Protein 5UVR (pdb70)

Nearest PDB structures (foldseek):
  5uvr-assembly1_A  TM=1.010E+00  e=2.619E-15  Pseudomonas aeruginosa
  2rjz-assembly1_A  TM=8.634E-01  e=1.622E-11  Pseudomonas aeruginosa PAO1
  2rjz-assembly1_B  TM=8.715E-01  e=4.636E-11  Pseudomonas aeruginosa PAO1
  3jc8-assembly1_Oa  TM=8.455E-01  e=1.186E-04  Myxococcus xanthus DK 1622
  3fzb-assembly2_G  TM=3.895E-01  e=6.221E-01  Lambdavirus lambda

InterPro domains:
  IPR007445 Type IV pilus inner membrane component PilO [PF04350] (58-202)
  IPR007445 Type IV pilus inner membrane component PilO [PIRSF016482] (9-203)
  IPR014717 Translation elongation factor EF1B/small ribosomal subunit protein bS6 [G3DSA:3.30.70.60] (103-206)

Organism: Pseudomonas aeruginosa (NCBI:txid287)

Sequence (97 aa):
VPGLLEDITRTGLGSGLEFEEIKLLPEVAQQFYIELPIQISVVGGYHDLATFVSGVSSLPRIVTLHDFEIKPVAPGSTSKLRMSILATYRYNDKGLK

B-factor: mean 38.93, std 15.29, range [20.72, 102.4]

GO terms:
  GO:0004576 oligosaccharyl transferase activity (F, IDA)

Structure (mmCIF, N/CA/C/O backbone):
data_5UVR
#
_entry.id   5UVR
#
_cell.length_a   40.810
_cell.length_b   40.810
_cell.length_c   250.470
_cell.angle_alpha   90.00
_cell.angle_beta   90.00
_cell.angle_gamma   120.00
#
_symmetry.space_group_name_H-M   'P 61 2 2'
#
loop_
_entity.id
_entity.type
_entity.pdbx_description
1 polymer 'PilO protein'
2 water water
#
loop_
_atom_site.group_PDB
_atom_site.id
_atom_site.type_symbol
_atom_site.label_atom_id
_atom_site.label_alt_id
_atom_site.label_comp_id
_atom_site.label_asym_id
_atom_site.label_entity_id
_atom_site.label_seq_id
_atom_site.pdbx_PDB_ins_code
_atom_site.Cartn_x
_atom_site.Cartn_y
_atom_site.Cartn_z
_atom_site.occupancy
_atom_site.B_iso_or_equiv
_atom_site.auth_seq_id
_atom_site.auth_comp_id
_atom_site.auth_asym_id
_atom_site.auth_atom_id
_atom_site.pdbx_PDB_model_num
ATOM 1 N N . VAL A 1 1 ? -30.986 -6.964 -4.899 1.00 56.44 109 VAL A N 1
ATOM 2 C CA . VAL A 1 1 ? -30.567 -5.886 -5.789 1.00 57.67 109 VAL A CA 1
ATOM 3 C C . VAL A 1 1 ? -29.869 -6.444 -7.029 1.00 57.92 109 VAL A C 1
ATOM 4 O O . VAL A 1 1 ? -28.910 -7.212 -6.911 1.00 52.60 109 VAL A O 1
ATOM 6 N N . PRO A 1 2 ? -30.344 -6.047 -8.211 1.00 61.02 110 PRO A N 1
ATOM 7 C CA . PRO A 1 2 ? -29.736 -6.539 -9.453 1.00 58.73 110 PRO A CA 1
ATOM 8 C C . PRO A 1 2 ? -28.251 -6.212 -9.518 1.00 56.92 110 PRO A C 1
ATOM 9 O O . PRO A 1 2 ? -27.798 -5.175 -9.025 1.00 53.99 110 PRO A O 1
ATOM 13 N N . GLY A 1 3 ? -27.495 -7.120 -10.125 1.00 54.73 111 GLY A N 1
ATOM 14 C CA . GLY A 1 3 ? -26.059 -6.989 -10.185 1.00 50.46 111 GLY A CA 1
ATOM 15 C C . GLY A 1 3 ? -25.616 -5.950 -11.198 1.00 45.88 111 GLY A C 1
ATOM 16 O O . GLY A 1 3 ? -26.406 -5.336 -11.918 1.00 43.50 111 GLY A O 1
ATOM 17 N N . LEU A 1 4 ? -24.299 -5.756 -11.239 1.00 41.67 112 LEU A N 1
ATOM 18 C CA . LEU A 1 4 ? -23.715 -4.789 -12.161 1.00 37.57 112 LEU A CA 1
ATOM 19 C C . LEU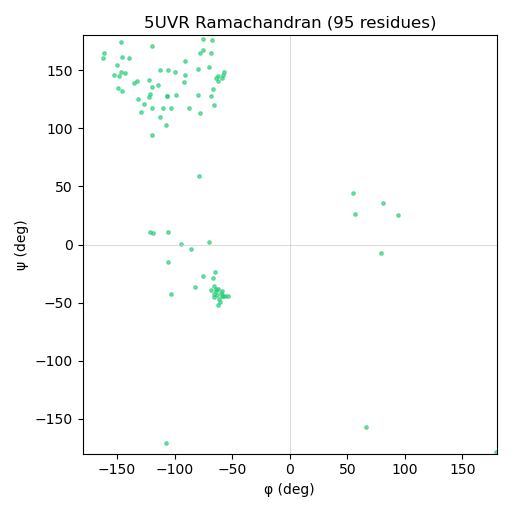 A 1 4 ? -23.986 -5.179 -13.611 1.00 43.70 112 LEU A C 1
ATOM 20 O O . LEU A 1 4 ? -24.239 -4.311 -14.453 1.00 43.42 112 LEU A O 1
ATOM 25 N N . LEU A 1 5 ? -23.942 -6.479 -13.917 1.00 43.77 113 LEU A N 1
ATOM 26 C CA . LEU A 1 5 ? -24.248 -6.935 -15.275 1.00 48.82 113 LEU A CA 1
ATOM 27 C C . LEU A 1 5 ? -25.634 -6.463 -15.710 1.00 51.39 113 LEU A C 1
ATOM 28 O O . LEU A 1 5 ? -25.809 -5.950 -16.819 1.00 54.68 113 LEU A O 1
ATOM 33 N N . GLU A 1 6 ? -26.626 -6.591 -14.826 1.00 53.37 114 GLU A N 1
ATOM 34 C CA . GLU A 1 6 ? -27.986 -6.157 -15.141 1.00 55.15 114 GLU A CA 1
ATOM 35 C C . GLU A 1 6 ? -28.083 -4.643 -15.251 1.00 57.47 114 GLU A C 1
ATOM 36 O O . GLU A 1 6 ? -28.824 -4.130 -16.094 1.00 61.07 114 GLU A O 1
ATOM 42 N N . ASP A 1 7 ? -27.381 -3.908 -14.383 1.00 54.78 115 ASP A N 1
ATOM 43 C CA . ASP A 1 7 ? -27.437 -2.447 -14.444 1.00 56.04 115 ASP A CA 1
ATOM 44 C C . ASP A 1 7 ? -26.999 -1.950 -15.811 1.00 55.01 115 ASP A C 1
ATOM 45 O O . ASP A 1 7 ? -27.634 -1.059 -16.388 1.00 58.51 115 ASP A O 1
ATOM 50 N N . ILE A 1 8 ? -25.913 -2.520 -16.337 1.00 54.64 116 ILE A N 1
ATOM 51 C CA . ILE A 1 8 ? -25.428 -2.169 -17.670 1.00 54.37 116 ILE A CA 1
ATOM 52 C C . ILE A 1 8 ? -26.503 -2.443 -18.719 1.00 63.48 116 ILE A C 1
ATOM 53 O O . ILE A 1 8 ? -26.755 -1.623 -19.612 1.00 61.60 116 ILE A O 1
ATOM 58 N N . THR A 1 9 ? -27.160 -3.602 -18.621 1.00 63.83 117 THR A N 1
ATOM 59 C CA . THR A 1 9 ? -28.103 -3.992 -19.663 1.00 67.70 117 THR A CA 1
ATOM 60 C C . THR A 1 9 ? -29.467 -3.333 -19.475 1.00 71.15 117 THR A C 1
ATOM 61 O O . THR A 1 9 ? -30.120 -2.971 -20.459 1.00 90.35 117 THR A O 1
ATOM 65 N N . ARG A 1 10 ? -29.918 -3.166 -18.229 1.00 65.58 118 ARG A N 1
ATOM 66 C CA . ARG A 1 10 ? -31.208 -2.519 -18.000 1.00 67.48 118 ARG A CA 1
ATOM 67 C C . ARG A 1 10 ? -31.178 -1.059 -18.431 1.00 69.21 118 ARG A C 1
ATOM 68 O O . ARG A 1 10 ? -32.107 -0.582 -19.094 1.00 71.24 118 ARG A O 1
ATOM 76 N N . THR A 1 11 ? -30.122 -0.335 -18.069 1.00 66.07 119 THR A N 1
ATOM 77 C CA . THR A 1 11 ? -30.015 1.084 -18.383 1.00 65.44 119 THR A CA 1
ATOM 78 C C . THR A 1 11 ? -29.435 1.345 -19.768 1.00 65.66 119 THR A C 1
ATOM 79 O O . THR A 1 11 ? -29.355 2.508 -20.180 1.00 62.39 119 THR A O 1
ATOM 83 N N . GLY A 1 12 ? -29.032 0.301 -20.490 1.00 65.04 120 GLY A N 1
ATOM 84 C CA . GLY A 1 12 ? -28.609 0.449 -21.870 1.00 67.57 120 GLY A CA 1
ATOM 85 C C . GLY A 1 12 ? -27.187 0.922 -22.066 1.00 65.29 120 GLY A C 1
ATOM 86 O O . GLY A 1 12 ? -26.916 1.673 -23.010 1.00 68.70 120 GLY A O 1
ATOM 87 N N . LEU A 1 13 ? -26.264 0.497 -21.208 1.00 62.37 121 LEU A N 1
ATOM 88 C CA . LEU A 1 13 ? -24.894 0.984 -21.265 1.00 55.32 121 LEU A CA 1
ATOM 89 C C . LEU A 1 13 ? -24.107 0.268 -22.349 1.00 53.41 121 LEU A C 1
ATOM 90 O O . LEU A 1 13 ? -24.377 -0.887 -22.689 1.00 63.32 121 LEU A O 1
ATOM 95 N N . GLY A 1 14 ? -23.127 0.974 -22.900 1.00 46.84 122 GLY A N 1
ATOM 96 C CA . GLY A 1 14 ? -22.238 0.378 -23.872 1.00 46.33 122 GLY A CA 1
ATOM 97 C C . GLY A 1 14 ? -22.622 0.565 -25.321 1.00 45.94 122 GLY A C 1
ATOM 98 O O . GLY A 1 14 ? -22.216 -0.247 -26.159 1.00 44.80 122 GLY A O 1
ATOM 99 N N . SER A 1 15 ? -23.376 1.615 -25.651 1.00 44.28 123 SER A N 1
ATOM 100 C CA . SER A 1 15 ? -23.761 1.853 -27.037 1.00 46.05 123 SER A CA 1
ATOM 101 C C . SER A 1 15 ? -22.529 2.094 -27.900 1.00 39.36 123 SER A C 1
ATOM 102 O O . SER A 1 15 ? -21.572 2.751 -27.480 1.00 36.90 123 SER A O 1
ATOM 105 N N . GLY A 1 16 ? -22.556 1.548 -29.114 1.00 38.63 124 GLY A N 1
ATOM 106 C CA . GLY A 1 16 ? -21.431 1.617 -30.021 1.00 42.32 124 GLY A CA 1
ATOM 107 C C . GLY A 1 16 ? -20.319 0.634 -29.741 1.00 36.95 124 GLY A C 1
ATOM 108 O O . GLY A 1 16 ? -19.389 0.530 -30.552 1.00 36.77 124 GLY A O 1
ATOM 109 N N . LEU A 1 17 ? -20.386 -0.099 -28.636 1.00 34.32 125 LEU A N 1
ATOM 110 C CA . LEU A 1 17 ? -19.308 -0.979 -28.225 1.00 33.25 125 LEU A CA 1
ATOM 111 C C . LEU A 1 17 ? -19.589 -2.421 -28.607 1.00 38.21 125 LEU A C 1
ATOM 112 O O . LEU A 1 17 ? -20.735 -2.873 -28.617 1.00 42.11 125 LEU A O 1
ATOM 117 N N . GLU A 1 18 ? -18.511 -3.143 -28.891 1.00 37.53 126 GLU A N 1
ATOM 118 C CA . GLU A 1 18 ? -18.547 -4.570 -29.186 1.00 44.22 126 GLU A CA 1
ATOM 119 C C . GLU A 1 18 ? -17.960 -5.291 -27.981 1.00 40.11 126 GLU A C 1
ATOM 120 O O . GLU A 1 18 ? -16.740 -5.310 -27.793 1.00 37.24 126 GLU A O 1
ATOM 126 N N . PHE A 1 19 ? -18.822 -5.881 -27.159 1.00 36.04 127 PHE A N 1
ATOM 127 C CA . PHE A 1 19 ? -18.323 -6.702 -26.065 1.00 34.03 127 PHE A CA 1
ATOM 128 C C . PHE A 1 19 ? -17.633 -7.933 -26.621 1.00 35.24 127 PHE A C 1
ATOM 129 O O . PHE A 1 19 ? -18.124 -8.566 -27.564 1.00 37.57 127 PHE A O 1
ATOM 137 N N . GLU A 1 20 ? -16.456 -8.227 -26.082 1.00 30.13 128 GLU A N 1
ATOM 138 C CA . GLU A 1 20 ? -15.740 -9.448 -26.407 1.00 31.43 128 GLU A CA 1
ATOM 139 C C . GLU A 1 20 ? -15.858 -10.475 -25.298 1.00 30.78 128 GLU A C 1
ATOM 140 O O . GLU A 1 20 ? -16.094 -11.649 -25.573 1.00 29.65 128 GLU A O 1
ATOM 146 N N . GLU A 1 21 ? -15.733 -10.056 -24.039 1.00 29.43 129 GLU A N 1
ATOM 147 C CA . GLU A 1 21 ? -15.784 -11.018 -22.952 1.00 30.35 129 GLU A CA 1
ATOM 148 C C . GLU A 1 21 ? -16.360 -10.366 -21.710 1.00 31.90 129 GLU A C 1
ATOM 149 O O . GLU A 1 21 ? -15.981 -9.246 -21.359 1.00 28.50 129 GLU A O 1
ATOM 155 N N . ILE A 1 22 ? -17.278 -11.069 -21.055 1.00 26.98 130 ILE A N 1
ATOM 156 C CA . ILE A 1 22 ? -17.790 -10.686 -19.747 1.00 27.92 130 ILE A CA 1
ATOM 157 C C . ILE A 1 22 ? -17.612 -11.897 -18.846 1.00 28.99 130 ILE A C 1
ATOM 158 O O . ILE A 1 22 ? -18.141 -12.971 -19.140 1.00 25.20 130 ILE A O 1
ATOM 163 N N . LYS A 1 23 ? -16.860 -11.736 -17.768 1.00 25.52 131 LYS A N 1
ATOM 164 C CA . LYS A 1 23 ? -16.564 -12.856 -16.881 1.00 26.31 131 LYS A CA 1
ATOM 165 C C . LYS A 1 23 ? -16.883 -12.435 -15.461 1.00 29.99 131 LYS A C 1
ATOM 166 O O . LYS A 1 23 ? -16.237 -11.531 -14.922 1.00 28.60 131 LYS A O 1
ATOM 172 N N . LEU A 1 24 ? -17.886 -13.078 -14.864 1.00 27.18 132 LEU A N 1
ATOM 173 C CA . LEU A 1 24 ? -18.254 -12.830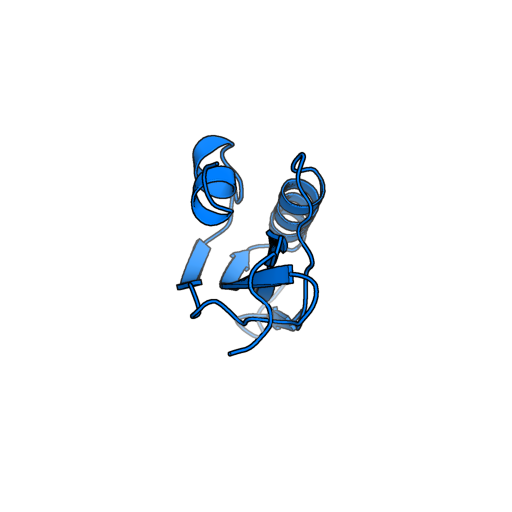 -13.480 1.00 31.93 132 LEU A CA 1
ATOM 174 C C . LEU A 1 24 ? -17.409 -13.745 -12.610 1.00 33.21 132 LEU A C 1
ATOM 175 O O . LEU A 1 24 ? -17.501 -14.972 -12.725 1.00 30.04 132 LEU A O 1
ATOM 180 N N . LEU A 1 25 ? -16.581 -13.151 -11.752 1.00 27.39 133 LEU A N 1
ATOM 181 C CA . LEU A 1 25 ? -15.640 -13.909 -10.952 1.00 27.23 133 LEU A CA 1
ATOM 182 C C . LEU A 1 25 ? -16.266 -14.292 -9.616 1.00 27.54 133 LEU A C 1
ATOM 183 O O . LEU A 1 25 ? -17.268 -13.711 -9.194 1.00 26.27 133 LEU A O 1
ATOM 188 N N . PRO A 1 26 ? -15.747 -15.324 -8.964 1.00 29.20 134 PRO A N 1
ATOM 189 C CA . PRO A 1 26 ? -16.257 -15.681 -7.636 1.00 31.91 134 PRO A CA 1
ATOM 190 C C . PRO A 1 26 ? -16.109 -14.523 -6.659 1.00 29.73 134 PRO A C 1
ATOM 191 O O . PRO A 1 26 ? -15.130 -13.777 -6.702 1.00 29.72 134 PRO A O 1
ATOM 195 N N . GLU A 1 27 ? -17.100 -14.383 -5.782 1.00 31.81 135 GLU A N 1
ATOM 196 C CA . GLU A 1 27 ? -17.033 -13.381 -4.723 1.00 30.25 135 GLU A CA 1
ATOM 197 C C . GLU A 1 27 ? -15.790 -13.592 -3.871 1.00 33.16 135 GLU A C 1
ATOM 198 O O . GLU A 1 27 ? -15.327 -14.720 -3.678 1.00 32.81 135 GLU A O 1
ATOM 204 N N . VAL A 1 28 ? -15.250 -12.493 -3.345 1.00 29.98 136 VAL A N 1
ATOM 205 C CA . VAL A 1 28 ? -14.071 -12.526 -2.487 1.00 30.64 136 VAL A CA 1
ATOM 206 C C . VAL A 1 28 ? -14.470 -11.934 -1.144 1.00 32.79 136 VAL A C 1
ATOM 207 O O . VAL A 1 28 ? -14.856 -10.762 -1.072 1.00 30.52 136 VAL A O 1
ATOM 211 N N . ALA A 1 29 ? -14.399 -12.743 -0.087 1.00 31.09 137 ALA A N 1
ATOM 212 C CA . ALA A 1 29 ? -14.758 -12.273 1.246 1.00 32.71 137 ALA A CA 1
ATOM 213 C C . ALA A 1 29 ? -13.610 -11.470 1.833 1.00 32.95 137 ALA A C 1
ATOM 214 O O . ALA A 1 29 ? -12.459 -11.921 1.833 1.00 34.54 137 ALA A O 1
ATOM 216 N N . GLN A 1 30 ? -13.918 -10.272 2.314 1.00 29.03 138 GLN A N 1
ATOM 217 C CA . GLN A 1 30 ? -12.991 -9.520 3.144 1.00 31.50 138 GLN A CA 1
ATOM 218 C C . GLN A 1 30 ? -13.655 -9.291 4.499 1.00 27.77 138 GLN A C 1
ATOM 219 O O . GLN A 1 30 ? -14.845 -9.568 4.682 1.00 27.93 138 GLN A O 1
ATOM 225 N N . GLN A 1 31 ? -12.884 -8.789 5.465 1.00 29.37 139 GLN A N 1
ATOM 226 C CA . GLN A 1 31 ? -13.434 -8.729 6.817 1.00 26.86 139 GLN A CA 1
ATOM 227 C C . GLN A 1 31 ? -14.596 -7.747 6.925 1.00 28.74 139 GLN A C 1
ATOM 228 O O . GLN A 1 31 ? -15.503 -7.965 7.732 1.00 26.22 139 GLN A O 1
ATOM 234 N N . PHE A 1 32 ? -14.629 -6.693 6.104 1.00 26.21 140 PHE A N 1
ATOM 235 C CA . PHE A 1 32 ? -15.719 -5.727 6.196 1.00 24.98 140 PHE A CA 1
ATOM 236 C C . PHE A 1 32 ? -16.731 -5.826 5.066 1.00 28.26 140 PHE A C 1
ATOM 237 O O . PHE A 1 32 ? -17.822 -5.262 5.188 1.00 26.14 140 PHE A O 1
ATOM 245 N N . TYR A 1 33 ? -16.413 -6.522 3.980 1.00 25.03 141 TYR A N 1
ATOM 246 C CA . TYR A 1 33 ? -17.350 -6.583 2.867 1.00 24.83 141 TYR A CA 1
ATOM 247 C C . TYR A 1 33 ? -16.992 -7.768 1.989 1.00 22.51 141 TYR A C 1
ATOM 248 O O . TYR A 1 33 ? -15.887 -8.308 2.066 1.00 25.72 141 TYR A O 1
ATOM 257 N N . ILE A 1 34 ? -17.939 -8.133 1.131 1.00 27.60 142 ILE A N 1
ATOM 258 C CA . ILE A 1 34 ? -17.759 -9.141 0.093 1.00 25.38 142 ILE A CA 1
ATOM 259 C C . ILE A 1 34 ? -17.679 -8.417 -1.248 1.00 26.30 142 ILE A C 1
ATOM 260 O O . ILE A 1 34 ? -18.563 -7.615 -1.571 1.00 28.00 142 ILE A O 1
ATOM 265 N N . GLU A 1 35 ? -16.637 -8.708 -2.024 1.00 26.44 143 GLU A N 1
ATOM 266 C CA . GLU A 1 35 ? -16.465 -8.124 -3.356 1.00 25.98 143 GLU A CA 1
ATOM 267 C C . GLU A 1 35 ? -17.090 -9.035 -4.409 1.00 29.36 143 GLU A C 1
ATOM 268 O O . GLU A 1 35 ? -16.934 -10.254 -4.352 1.00 28.08 143 GLU A O 1
ATOM 274 N N . LEU A 1 36 ? -17.759 -8.432 -5.392 1.00 25.68 144 LEU A N 1
ATOM 275 C CA . LEU A 1 36 ? -18.349 -9.148 -6.528 1.00 27.90 144 LEU A CA 1
ATOM 276 C C . LEU A 1 36 ? -17.687 -8.611 -7.792 1.00 26.2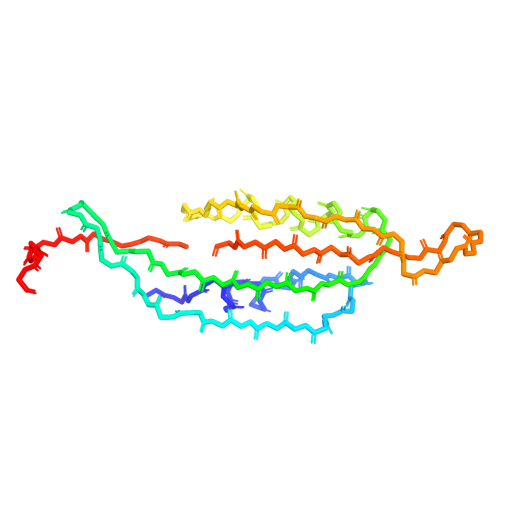0 144 LEU A C 1
ATOM 277 O O . LEU A 1 36 ? -18.121 -7.584 -8.333 1.00 27.90 144 LEU A O 1
ATOM 282 N N . PRO A 1 37 ? -16.629 -9.252 -8.283 1.00 26.91 145 PRO A N 1
ATOM 283 C CA . PRO A 1 37 ? -15.885 -8.704 -9.424 1.00 24.11 145 PRO A CA 1
ATOM 284 C C . PRO A 1 37 ? -16.404 -9.191 -10.766 1.00 28.84 145 PRO A C 1
ATOM 285 O O . PRO A 1 37 ? -16.834 -10.331 -10.920 1.00 27.70 145 PRO A O 1
ATOM 289 N N . ILE A 1 38 ? -16.335 -8.301 -11.756 1.00 26.36 146 ILE A N 1
ATOM 290 C CA . ILE A 1 38 ? -16.676 -8.643 -13.136 1.00 23.86 146 ILE A CA 1
ATOM 291 C C . ILE A 1 38 ? -15.568 -8.127 -14.044 1.00 27.31 146 ILE A C 1
ATOM 292 O O . ILE A 1 38 ? -15.259 -6.930 -14.032 1.00 24.72 146 ILE A O 1
ATOM 297 N N . GLN A 1 39 ? -14.997 -9.022 -14.849 1.00 25.18 147 GLN A N 1
ATOM 298 C CA . GLN A 1 39 ? -13.930 -8.683 -15.780 1.00 28.12 147 GLN A CA 1
ATOM 299 C C . GLN A 1 39 ? -14.540 -8.485 -17.160 1.00 31.83 147 GLN A C 1
ATOM 300 O O . GLN A 1 39 ? -15.315 -9.328 -17.623 1.00 27.66 147 GLN A O 1
ATOM 306 N N . ILE A 1 40 ? -14.241 -7.363 -17.809 1.00 26.29 148 ILE A N 1
ATOM 307 C CA . ILE A 1 40 ? -14.852 -7.107 -19.107 1.00 29.69 148 ILE A CA 1
ATOM 308 C C . ILE A 1 40 ? -13.807 -6.651 -20.116 1.00 30.43 148 ILE A C 1
ATOM 309 O O . ILE A 1 40 ? -12.878 -5.901 -19.791 1.00 30.16 148 ILE A O 1
ATOM 314 N N . SER A 1 41 ? -13.957 -7.137 -21.348 1.00 26.29 149 SER A N 1
ATOM 315 C CA . SER A 1 41 ? -13.169 -6.700 -22.489 1.00 29.66 149 SER A CA 1
ATOM 316 C C . SER A 1 41 ? -14.135 -6.177 -23.534 1.00 29.72 149 SER A C 1
ATOM 317 O O . SER A 1 41 ? -15.115 -6.849 -23.867 1.00 28.29 149 SER A O 1
ATOM 320 N N . VAL A 1 42 ? -13.880 -4.982 -24.045 1.00 28.16 150 VAL A N 1
ATOM 321 C CA . VAL A 1 42 ? -14.831 -4.363 -24.954 1.00 29.67 150 VAL A CA 1
ATOM 322 C C . VAL A 1 42 ? -14.061 -3.541 -25.978 1.00 29.88 150 VAL A C 1
ATOM 323 O O . VAL A 1 42 ? -12.971 -3.034 -25.694 1.00 27.88 150 VAL A O 1
ATOM 327 N N . VAL A 1 43 ? -14.607 -3.456 -27.191 1.00 30.06 151 VAL A N 1
ATOM 328 C CA . VAL A 1 43 ? -13.950 -2.812 -28.327 1.00 29.19 151 VAL A CA 1
ATOM 329 C C . VAL A 1 43 ? -14.804 -1.653 -28.822 1.00 28.59 151 VAL A C 1
ATOM 330 O O . VAL A 1 43 ? -16.023 -1.791 -28.975 1.00 29.64 151 VAL A O 1
ATOM 334 N N . GLY A 1 44 ? -14.162 -0.518 -29.094 1.00 27.95 152 GLY A N 1
ATOM 335 C CA . GLY A 1 44 ? -14.876 0.640 -29.604 1.00 30.43 152 GLY A CA 1
ATOM 336 C C . GLY A 1 44 ? -13.919 1.801 -29.797 1.00 28.90 152 GLY A C 1
ATOM 337 O O . GLY A 1 44 ? -12.713 1.686 -29.565 1.00 27.63 152 GLY A O 1
ATOM 338 N N . GLY A 1 45 ? -14.480 2.927 -30.233 1.00 27.02 153 GLY A N 1
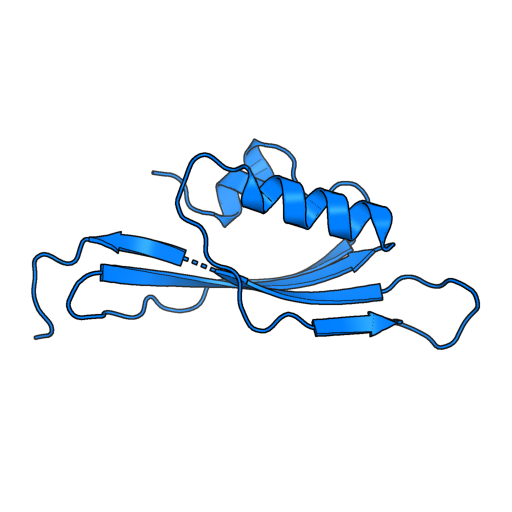ATOM 339 C CA . GLY A 1 45 ? -13.718 4.158 -30.298 1.00 25.03 153 GLY A CA 1
ATOM 340 C C . GLY A 1 45 ? -13.563 4.804 -28.931 1.00 26.26 153 GLY A C 1
ATOM 341 O O . GLY A 1 45 ? -14.268 4.480 -27.965 1.00 25.51 153 GLY A O 1
ATOM 342 N N . TYR A 1 46 ? -12.624 5.746 -28.843 1.00 23.88 154 TYR A N 1
ATOM 343 C CA . TYR A 1 46 ? -12.399 6.442 -27.570 1.00 25.06 154 TYR A CA 1
AT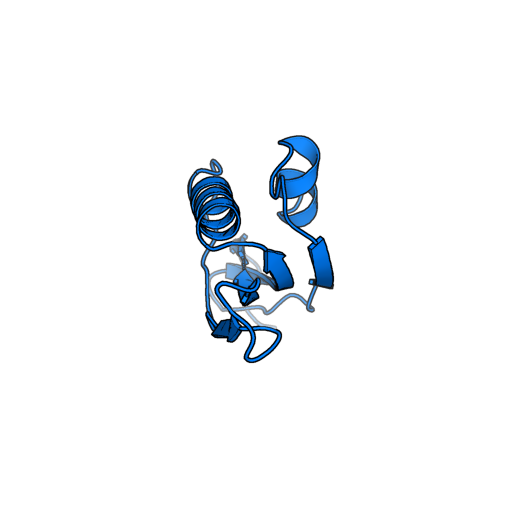OM 344 C C . TYR A 1 46 ? -13.676 7.047 -27.009 1.00 23.33 154 TYR A C 1
ATOM 345 O O . TYR A 1 46 ? -13.938 6.956 -25.801 1.00 24.39 154 TYR A O 1
ATOM 354 N N . HIS A 1 47 ? -14.463 7.699 -27.865 1.00 24.29 155 HIS A N 1
ATOM 355 C CA . HIS A 1 47 ? -15.662 8.392 -27.417 1.00 24.84 155 HIS A CA 1
ATOM 356 C C . HIS A 1 47 ? -16.660 7.419 -26.800 1.00 26.18 155 HIS A C 1
ATOM 357 O O . HIS A 1 47 ? -17.154 7.633 -25.691 1.00 24.48 155 HIS A O 1
ATOM 364 N N . ASP A 1 48 ? -16.987 6.347 -27.521 1.00 22.96 156 ASP A N 1
ATOM 365 C CA . ASP A 1 48 ? -17.951 5.392 -26.982 1.00 27.14 156 ASP A CA 1
ATOM 366 C C . ASP A 1 48 ? -17.420 4.680 -25.741 1.00 26.82 156 ASP A C 1
ATOM 367 O O . ASP A 1 48 ? -18.189 4.369 -24.821 1.00 26.42 156 ASP A O 1
ATOM 372 N N . LEU A 1 49 ? -16.124 4.396 -25.695 1.00 23.40 157 LEU A N 1
ATOM 373 C CA . LEU A 1 49 ? -15.564 3.791 -24.494 1.00 24.43 157 LEU A CA 1
ATOM 374 C C . LEU A 1 49 ? -15.651 4.748 -23.317 1.00 27.23 157 LEU A C 1
ATOM 375 O O . LEU A 1 49 ? -15.988 4.341 -22.191 1.00 25.89 157 LEU A O 1
ATOM 380 N N . ALA A 1 50 ? -15.349 6.027 -23.552 1.00 24.49 158 ALA A N 1
ATOM 381 C CA . ALA A 1 50 ? -15.444 7.015 -22.478 1.00 24.48 158 ALA A CA 1
ATOM 382 C C . ALA A 1 50 ? -16.872 7.149 -21.978 1.00 25.38 158 ALA A C 1
ATOM 383 O O . ALA A 1 50 ? -17.102 7.201 -20.765 1.00 26.37 158 ALA A O 1
ATOM 385 N N . THR A 1 51 ? -17.841 7.201 -22.897 1.00 24.10 159 THR A N 1
ATOM 386 C CA . THR A 1 51 ? -19.240 7.303 -22.499 1.00 26.31 159 THR A CA 1
ATOM 387 C C . THR A 1 51 ? -19.636 6.119 -21.629 1.00 24.69 159 THR A C 1
ATOM 388 O O . THR A 1 51 ? -20.355 6.278 -20.632 1.00 26.96 159 THR A O 1
ATOM 392 N N . PHE A 1 52 ? -19.157 4.930 -21.986 1.00 23.78 160 PHE A N 1
ATOM 393 C CA . PHE A 1 52 ? -19.405 3.739 -21.170 1.00 25.57 160 PHE A CA 1
ATOM 394 C C . PHE A 1 52 ? -18.822 3.885 -19.761 1.00 25.20 160 PHE A C 1
ATOM 395 O O . PHE A 1 52 ? -19.502 3.602 -18.766 1.00 24.38 160 PHE A O 1
ATOM 403 N N . VAL A 1 53 ? -17.550 4.284 -19.652 1.00 22.91 161 VAL A N 1
ATOM 404 C CA . VAL A 1 53 ? -16.931 4.429 -18.331 1.00 23.99 161 VAL A CA 1
ATOM 405 C C . VAL A 1 53 ? -17.697 5.447 -17.486 1.00 24.44 161 VAL A C 1
ATOM 406 O O . VAL A 1 53 ? -17.955 5.228 -16.292 1.00 22.17 161 VAL A O 1
ATOM 410 N N . SER A 1 54 ? -18.102 6.562 -18.095 1.00 23.93 162 SER A N 1
ATOM 411 C CA . SER A 1 54 ? -18.903 7.546 -17.370 1.00 27.28 162 SER A CA 1
ATOM 412 C C . SER A 1 54 ? -20.252 6.972 -16.971 1.00 24.36 162 SER A C 1
ATOM 413 O O . SER A 1 54 ? -20.764 7.267 -15.889 1.00 25.94 162 SER A O 1
ATOM 416 N N . GLY A 1 55 ? -20.851 6.165 -17.840 1.00 25.36 163 GLY A N 1
ATOM 417 C CA . GLY A 1 55 ? -22.124 5.555 -17.498 1.00 26.97 163 GLY A CA 1
ATOM 418 C C . GLY A 1 55 ? -22.014 4.660 -16.283 1.00 24.76 163 GLY A C 1
ATOM 419 O O . GLY A 1 55 ? -22.838 4.727 -15.369 1.00 26.36 163 GLY A O 1
ATOM 420 N N . VAL A 1 56 ? -20.990 3.808 -16.252 1.00 23.20 164 VAL A N 1
ATOM 421 C CA . VAL A 1 56 ? -20.815 2.931 -15.099 1.00 21.23 164 VAL A CA 1
ATOM 422 C C . VAL A 1 56 ? -20.542 3.764 -13.858 1.00 24.74 164 VAL A C 1
ATOM 423 O O . VAL A 1 56 ? -21.089 3.503 -12.781 1.00 25.91 164 VAL A O 1
ATOM 427 N N . SER A 1 57 ? -19.737 4.814 -14.009 1.00 23.28 165 SER A N 1
ATOM 428 C CA . SER A 1 57 ? -19.367 5.668 -12.888 1.00 25.25 165 SER A CA 1
ATOM 429 C C . SER A 1 57 ? -20.562 6.409 -12.305 1.00 26.08 165 SER A C 1
ATOM 430 O O . SER A 1 57 ? -20.511 6.823 -11.144 1.00 24.79 165 SER A O 1
ATOM 433 N N . SER A 1 58 ? -21.619 6.608 -13.090 1.00 26.33 166 SER A N 1
ATOM 434 C CA . SER A 1 58 ? -22.785 7.369 -12.674 1.00 27.23 166 SER A CA 1
ATOM 435 C C . SER A 1 58 ? -23.900 6.498 -12.107 1.00 29.09 166 SER A C 1
ATOM 436 O O . SER A 1 58 ? -24.946 7.031 -11.727 1.00 31.26 166 SER A O 1
ATOM 439 N N . LEU A 1 59 ? -23.709 5.187 -12.046 1.00 28.25 167 LEU A N 1
ATOM 440 C CA . LEU A 1 59 ? -24.730 4.322 -11.469 1.00 30.12 167 LEU A CA 1
ATOM 441 C C . LEU A 1 59 ? -24.910 4.644 -9.987 1.00 30.26 167 LEU A C 1
ATOM 442 O O . LEU A 1 59 ? -23.934 4.957 -9.291 1.00 29.84 167 LEU A O 1
ATOM 447 N N . PRO A 1 60 ? -26.089 4.590 -9.482 1.00 29.78 168 PRO A N 1
ATOM 448 C CA . PRO A 1 60 ? -26.330 4.918 -8.065 1.00 32.63 168 PRO A CA 1
ATOM 449 C C . PRO A 1 60 ? -25.953 3.770 -7.130 1.00 31.68 168 PRO A C 1
ATOM 450 O O . PRO A 1 60 ? -26.771 3.262 -6.363 1.00 31.43 168 PRO A O 1
ATOM 454 N N . ARG A 1 61 ? -24.691 3.364 -7.190 1.00 28.14 169 ARG A N 1
ATOM 455 C CA . ARG A 1 61 ? -24.190 2.294 -6.338 1.00 30.29 169 ARG A CA 1
ATOM 456 C C . ARG A 1 61 ? -22.673 2.374 -6.334 1.00 29.75 169 ARG A C 1
ATOM 457 O O . ARG A 1 61 ? -22.066 2.976 -7.218 1.00 25.31 169 ARG A O 1
ATOM 465 N N . ILE A 1 62 ? -22.056 1.768 -5.327 1.00 25.04 170 ILE A N 1
ATOM 466 C CA . ILE A 1 62 ? -20.601 1.785 -5.254 1.00 24.10 170 ILE A CA 1
ATOM 467 C C . ILE A 1 62 ? -20.055 0.756 -6.236 1.00 26.78 170 ILE A C 1
ATOM 468 O O . ILE A 1 62 ? -20.229 -0.453 -6.049 1.00 24.98 170 ILE A O 1
ATOM 473 N N . VAL A 1 63 ? -19.377 1.238 -7.273 1.00 23.73 171 VAL A N 1
ATOM 474 C CA . VAL A 1 63 ? -18.630 0.410 -8.207 1.00 22.72 171 VAL A CA 1
ATOM 475 C C . VAL A 1 63 ? -17.201 0.904 -8.186 1.00 22.71 171 VAL A C 1
ATOM 476 O O . VAL A 1 63 ? -16.963 2.107 -8.352 1.00 25.38 171 VAL 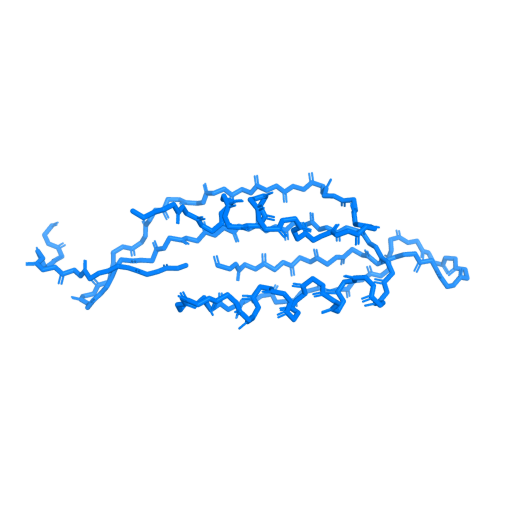A O 1
ATOM 480 N N . THR A 1 64 ? -16.253 0.009 -7.969 1.00 22.32 172 THR A N 1
ATOM 481 C CA . THR A 1 64 ? -14.856 0.378 -8.128 1.00 24.71 172 THR A CA 1
ATOM 482 C C . THR A 1 64 ? -14.323 -0.234 -9.419 1.00 25.19 172 THR A C 1
ATOM 483 O O . THR A 1 64 ? -14.818 -1.268 -9.889 1.00 23.89 172 THR A O 1
ATOM 487 N N . LEU A 1 65 ? -13.350 0.443 -10.024 1.00 24.20 173 LEU A N 1
ATOM 488 C CA . LEU A 1 65 ? -12.785 0.028 -11.304 1.00 25.05 173 LEU A CA 1
ATOM 489 C C . LEU A 1 65 ? -11.287 -0.193 -11.152 1.00 27.63 173 LEU A C 1
ATOM 490 O O . LEU A 1 65 ? -10.610 0.555 -10.440 1.00 28.79 173 LEU A O 1
ATOM 495 N N . HIS A 1 66 ? -10.765 -1.220 -11.825 1.00 27.21 174 HIS A N 1
ATOM 496 C CA . HIS A 1 66 ? -9.395 -1.666 -11.612 1.00 28.68 174 HIS A CA 1
ATOM 497 C C . HIS A 1 66 ? -8.803 -2.167 -12.918 1.00 29.36 174 HIS A C 1
ATOM 498 O O . HIS A 1 66 ? -9.523 -2.493 -13.860 1.00 28.55 174 HIS A O 1
ATOM 505 N N . ASP A 1 67 ? -7.471 -2.238 -12.949 1.00 30.63 175 ASP A N 1
ATOM 506 C CA . ASP A 1 67 ? -6.740 -2.937 -14.013 1.00 31.32 175 ASP A CA 1
ATOM 507 C C . ASP A 1 67 ? -7.115 -2.425 -15.399 1.00 33.02 175 ASP A C 1
ATOM 508 O O . ASP A 1 67 ? -7.324 -3.204 -16.335 1.00 33.00 175 ASP A O 1
ATOM 513 N N . PHE A 1 68 ? -7.201 -1.107 -15.531 1.00 33.92 176 PHE A N 1
ATOM 514 C CA . PHE A 1 68 ? -7.602 -0.495 -16.791 1.00 34.50 176 PHE A CA 1
ATOM 515 C C . PHE A 1 68 ? -6.515 -0.703 -17.840 1.00 39.16 176 PHE A C 1
ATOM 516 O O . PHE A 1 68 ? -5.341 -0.401 -17.607 1.00 42.20 176 PHE A O 1
ATOM 524 N N . GLU A 1 69 ? -6.908 -1.227 -18.993 1.00 35.82 177 GLU A N 1
ATOM 525 C CA . GLU A 1 69 ? -6.005 -1.464 -20.108 1.00 42.97 177 GLU A CA 1
ATOM 526 C C . GLU A 1 69 ? -6.683 -0.981 -21.381 1.00 41.23 177 GLU A C 1
ATOM 527 O O . GLU A 1 69 ? -7.889 -1.175 -21.558 1.00 35.40 177 GLU A O 1
ATOM 533 N N . ILE A 1 70 ? -5.925 -0.325 -22.255 1.00 42.72 178 ILE A N 1
ATOM 534 C CA . ILE A 1 70 ? -6.467 0.053 -23.556 1.00 39.63 178 ILE A CA 1
ATOM 535 C C . ILE A 1 70 ? -5.349 -0.018 -24.584 1.00 42.71 178 ILE A C 1
ATOM 536 O O . ILE A 1 70 ? -4.235 0.465 -24.355 1.00 42.75 178 ILE A O 1
ATOM 541 N N . LYS A 1 71 ? -5.644 -0.661 -25.703 1.00 38.35 179 LYS A N 1
ATOM 542 C CA . LYS A 1 71 ? -4.679 -0.808 -26.778 1.00 41.89 179 LYS A CA 1
ATOM 543 C C . LYS A 1 71 ? -5.454 -0.829 -28.077 1.00 37.82 179 LYS A C 1
ATOM 544 O O . LYS A 1 71 ? -6.577 -1.333 -28.112 1.00 37.46 179 LYS A O 1
ATOM 546 N N . PRO A 1 72 ? -4.894 -0.271 -29.152 1.00 40.33 180 PRO A N 1
ATOM 547 C CA . PRO A 1 72 ? -5.541 -0.405 -30.462 1.00 41.19 180 PRO A CA 1
ATOM 548 C C . PRO A 1 72 ? -5.621 -1.864 -30.880 1.00 45.64 180 PRO A C 1
ATOM 549 O O . PRO A 1 72 ? -4.731 -2.665 -30.586 1.00 46.20 180 PRO A O 1
ATOM 553 N N . VAL A 1 73 ? -6.710 -2.212 -31.566 1.00 43.66 181 VAL A N 1
ATOM 554 C CA . VAL A 1 73 ? -6.884 -3.597 -31.989 1.00 49.02 181 VAL A CA 1
ATOM 555 C C . VAL A 1 73 ? -5.972 -3.918 -33.166 1.00 56.26 181 VAL A C 1
ATOM 556 O O . VAL A 1 73 ? -5.574 -5.074 -33.357 1.00 61.70 181 VAL A O 1
ATOM 560 N N . ALA A 1 74 ? -5.618 -2.912 -33.959 1.00 58.35 182 ALA A N 1
ATOM 561 C CA . ALA A 1 74 ? -4.800 -3.081 -35.148 1.00 68.56 182 ALA A CA 1
ATOM 562 C C . ALA A 1 74 ? -4.004 -1.794 -35.361 1.00 73.78 182 ALA A C 1
ATOM 563 O O . ALA A 1 74 ? -4.438 -0.726 -34.923 1.00 72.39 182 ALA A O 1
ATOM 565 N N . PRO A 1 75 ? -2.851 -1.879 -36.023 1.00 82.72 183 PRO A N 1
ATOM 566 C CA . PRO A 1 75 ? -2.013 -0.675 -36.192 1.00 86.23 183 PRO A CA 1
ATOM 567 C C . PRO A 1 75 ? -2.588 0.365 -37.141 1.00 89.37 183 PRO A C 1
ATOM 568 O O . PRO A 1 75 ? -1.935 1.391 -37.365 1.00 90.77 183 PRO A O 1
ATOM 572 N N . GLY A 1 76 ? -3.781 0.151 -37.690 1.00 90.91 184 GLY A N 1
ATOM 573 C CA . GLY A 1 76 ? -4.295 1.005 -38.742 1.00 97.26 184 GLY A CA 1
ATOM 574 C C . GLY A 1 76 ? -4.619 2.417 -38.285 1.00 96.73 184 GLY A C 1
ATOM 575 O O . GLY A 1 76 ? -4.530 2.780 -37.109 1.00 93.58 184 GLY A O 1
ATOM 576 N N . SER A 1 77 ? -5.007 3.232 -39.267 1.00 102.40 185 SER A N 1
ATOM 577 C CA . SER A 1 77 ? -5.363 4.624 -39.018 1.00 98.43 185 SER A CA 1
ATOM 578 C C . SER A 1 77 ? -6.622 4.710 -38.168 1.00 88.58 185 SER A C 1
ATOM 579 O O . SER A 1 77 ? -7.682 4.211 -38.562 1.00 90.19 185 SER A O 1
ATOM 582 N N . THR A 1 78 ? -6.497 5.340 -36.998 1.00 81.89 186 THR A N 1
ATOM 583 C CA . THR A 1 78 ? -7.640 5.714 -36.163 1.00 72.24 186 THR A CA 1
ATOM 584 C C . THR A 1 78 ? -8.512 4.513 -35.791 1.00 64.50 186 THR A C 1
ATOM 585 O O . THR A 1 78 ? -9.709 4.661 -35.531 1.00 53.39 186 THR A O 1
ATOM 589 N N . SER A 1 79 ? -7.939 3.313 -35.760 1.00 68.22 187 SER A N 1
ATOM 590 C CA . SER A 1 79 ? -8.781 2.140 -35.589 1.00 63.63 187 SER A CA 1
ATOM 591 C C . SER A 1 79 ? -9.250 2.026 -34.138 1.00 50.80 187 SER A C 1
ATOM 592 O O . SER A 1 79 ? -8.755 2.710 -33.234 1.00 50.38 187 SER A O 1
ATOM 595 N N . LYS A 1 80 ? -10.226 1.146 -33.928 1.00 48.49 188 LYS A N 1
ATOM 596 C CA . LYS A 1 80 ? -10.854 1.007 -32.623 1.00 40.76 188 LYS A CA 1
ATOM 597 C C . LYS A 1 80 ? -9.884 0.418 -31.602 1.00 39.68 188 LYS A C 1
ATOM 598 O O . LYS A 1 80 ? -8.835 -0.145 -31.937 1.00 38.37 188 LYS A O 1
ATOM 604 N N . LEU A 1 81 ? -10.261 0.555 -30.331 1.00 35.76 189 LEU A N 1
ATOM 605 C CA . LEU A 1 81 ? -9.435 0.174 -29.199 1.00 33.83 189 LEU A CA 1
ATOM 606 C C . LEU A 1 81 ? -10.072 -1.001 -28.477 1.00 31.36 189 LEU A C 1
ATOM 607 O O . LEU A 1 81 ? -11.297 -1.144 -28.462 1.00 29.20 189 LEU A O 1
ATOM 612 N N . ARG A 1 82 ? -9.233 -1.834 -27.873 1.00 29.59 190 ARG A N 1
ATOM 613 C CA . ARG A 1 82 ? -9.695 -2.873 -26.964 1.00 28.84 190 ARG A CA 1
ATOM 614 C C . ARG A 1 82 ? -9.431 -2.414 -25.537 1.00 31.69 190 ARG A C 1
ATOM 615 O O . ARG A 1 82 ? -8.274 -2.208 -25.151 1.00 30.98 190 ARG A O 1
ATOM 623 N N . MET A 1 83 ? -10.498 -2.247 -24.769 1.00 29.29 191 MET A N 1
ATOM 624 C CA . MET A 1 83 ? -10.421 -1.838 -23.370 1.00 28.42 191 MET A CA 1
ATOM 625 C C . MET A 1 83 ? -10.743 -3.018 -22.462 1.00 30.86 191 MET A C 1
ATOM 626 O O . MET A 1 83 ? -11.777 -3.669 -22.635 1.00 30.84 191 MET A O 1
ATOM 631 N N . SER A 1 84 ? -9.861 -3.289 -21.500 1.00 27.60 192 SER A N 1
ATOM 632 C CA . SER A 1 84 ? -10.092 -4.290 -20.463 1.00 25.06 192 SER A CA 1
ATOM 633 C C . SER A 1 84 ? -10.185 -3.588 -19.118 1.00 30.18 192 SER A C 1
ATOM 634 O O . SER A 1 84 ? -9.386 -2.696 -18.826 1.00 28.92 192 SER A O 1
ATOM 637 N N . ILE A 1 85 ? -11.150 -3.995 -18.298 1.00 28.74 193 ILE A N 1
ATOM 638 C CA . ILE A 1 85 ? -11.336 -3.362 -16.999 1.00 27.36 193 ILE A CA 1
ATOM 639 C C . ILE A 1 85 ? -11.970 -4.373 -16.053 1.00 30.56 193 ILE A C 1
ATOM 640 O O . ILE A 1 85 ? -12.751 -5.234 -16.464 1.00 29.30 193 ILE A O 1
ATOM 645 N N . LEU A 1 86 ? -11.600 -4.291 -14.779 1.00 24.23 194 LEU A N 1
ATOM 646 C CA . LEU A 1 86 ? -12.186 -5.132 -13.748 1.00 25.23 194 LEU A CA 1
ATOM 647 C C . LEU A 1 86 ? -13.048 -4.237 -12.872 1.00 27.29 194 LEU A C 1
ATOM 648 O O . LEU A 1 86 ? -12.542 -3.274 -12.286 1.00 28.42 194 LEU A O 1
ATOM 653 N N . ALA A 1 87 ? -14.350 -4.507 -12.839 1.00 22.98 195 ALA A N 1
ATOM 654 C CA . ALA A 1 87 ? -15.262 -3.717 -12.013 1.00 23.45 195 ALA A CA 1
ATOM 655 C C . ALA A 1 87 ? -15.719 -4.530 -10.809 1.00 27.93 195 ALA A C 1
ATOM 656 O O . ALA A 1 87 ? -15.875 -5.748 -10.904 1.00 24.61 195 ALA A O 1
ATOM 669 N N . THR A 1 89 ? -18.573 -4.620 -7.369 1.00 24.13 197 THR A N 1
ATOM 670 C CA . THR A 1 89 ? -19.557 -4.119 -6.417 1.00 24.29 197 THR A CA 1
ATOM 671 C C . THR A 1 89 ? -19.327 -4.842 -5.085 1.00 25.56 197 THR A C 1
ATOM 672 O O . THR A 1 89 ? -18.480 -5.747 -4.992 1.00 23.06 197 THR A O 1
ATOM 676 N N . TYR A 1 90 ? -20.072 -4.418 -4.071 1.00 24.89 198 TYR A N 1
ATOM 677 C CA . TYR A 1 90 ? -19.773 -4.760 -2.687 1.00 25.14 198 TYR A CA 1
ATOM 678 C C . TYR A 1 90 ? -21.057 -4.984 -1.904 1.00 26.98 198 TYR A C 1
ATOM 679 O O . TYR A 1 90 ? -22.090 -4.373 -2.180 1.00 28.65 198 TYR A O 1
ATOM 688 N N . ARG A 1 91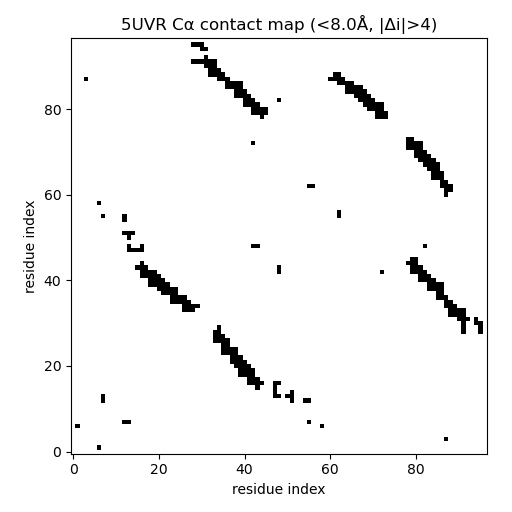 ? -20.990 -5.889 -0.930 1.00 25.95 199 ARG A N 1
ATOM 689 C CA . ARG A 1 91 ? -22.058 -6.014 0.057 1.00 29.36 199 ARG A CA 1
ATOM 690 C C . ARG A 1 91 ? -21.430 -6.255 1.419 1.00 27.68 199 ARG A C 1
ATOM 691 O O . ARG A 1 91 ? -20.273 -6.664 1.529 1.00 26.10 199 ARG A O 1
ATOM 699 N N . TYR A 1 92 ? -22.207 -5.999 2.465 1.00 27.94 200 TYR A N 1
ATOM 700 C CA . TYR A 1 92 ? -21.636 -6.066 3.803 1.00 28.11 200 TYR A CA 1
ATOM 701 C C . TYR A 1 92 ? -21.317 -7.507 4.180 1.00 28.75 200 TYR A C 1
ATOM 702 O O . TYR A 1 92 ? -21.932 -8.458 3.687 1.00 28.75 200 TYR A O 1
ATOM 711 N N . ASN A 1 93 ? -20.328 -7.656 5.048 1.00 29.79 201 ASN A N 1
ATOM 712 C CA . ASN A 1 93 ? -19.992 -8.937 5.652 1.00 25.83 201 ASN A CA 1
ATOM 713 C C . ASN A 1 93 ? -20.313 -8.838 7.140 1.00 30.98 201 ASN A C 1
ATOM 714 O O . ASN A 1 93 ? -19.630 -8.122 7.882 1.00 28.52 201 ASN A O 1
ATOM 719 N N . ASP A 1 94 ? -21.352 -9.546 7.578 1.00 29.86 202 ASP A N 1
ATOM 720 C CA . ASP A 1 94 ? -21.676 -9.616 9.002 1.00 33.80 202 ASP A CA 1
ATOM 721 C C . ASP A 1 94 ? -21.314 -10.963 9.617 1.00 37.51 202 ASP A C 1
ATOM 722 O O . ASP A 1 94 ? -21.699 -11.234 10.765 1.00 37.69 202 ASP A O 1
ATOM 727 N N . LYS A 1 95 ? -20.566 -11.802 8.89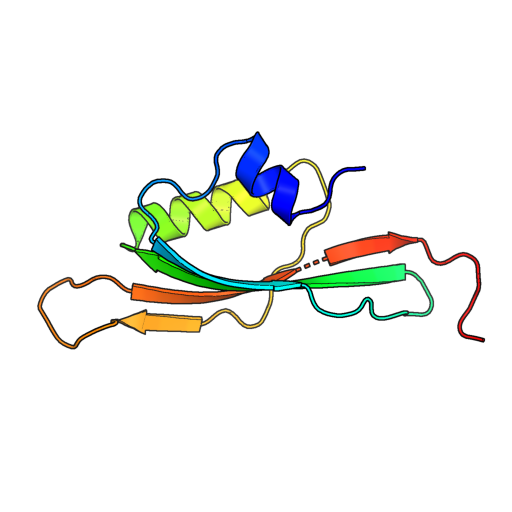5 1.00 37.06 203 LYS A N 1
ATOM 728 C CA . LYS A 1 95 ? -20.316 -13.182 9.305 1.00 40.01 203 LYS A CA 1
ATOM 729 C C . LYS A 1 95 ? -18.839 -13.478 9.540 1.00 40.29 203 LYS A C 1
ATOM 730 O O . LYS A 1 95 ? -18.472 -14.652 9.685 1.00 40.99 203 LYS A O 1
ATOM 736 N N . GLY A 1 96 ? -17.978 -12.464 9.560 1.00 34.50 204 GLY A N 1
ATOM 737 C CA . GLY A 1 96 ? -16.571 -12.769 9.741 1.00 35.07 204 GLY A CA 1
ATOM 738 C C . GLY A 1 96 ? -15.979 -13.539 8.561 1.00 38.04 204 GLY A C 1
ATOM 739 O O . GLY A 1 96 ? -16.482 -13.506 7.428 1.00 37.49 204 GLY A O 1
ATOM 740 N N . LEU A 1 97 ? -14.888 -14.253 8.847 1.00 36.15 205 LEU A N 1
ATOM 741 C CA . LEU A 1 97 ? -14.096 -14.910 7.813 1.00 38.48 205 LEU A CA 1
ATOM 742 C C . LEU A 1 97 ? -13.991 -16.420 7.999 1.00 45.65 205 LEU A C 1
ATOM 743 O O . LEU A 1 97 ? -13.187 -17.057 7.307 1.00 47.47 205 LEU A O 1
ATOM 748 N N . LYS A 1 98 ? -14.775 -17.006 8.902 1.00 41.26 206 LYS A N 1
ATOM 749 C CA . LYS A 1 98 ? -14.793 -18.459 9.092 1.00 48.41 206 LYS A CA 1
ATOM 750 C C . LYS A 1 98 ? -15.016 -19.200 7.773 1.00 52.84 206 LYS A C 1
ATOM 751 O O . LYS A 1 98 ? -15.750 -18.730 6.906 1.00 49.34 206 LYS A O 1
#

CATH classification: 3.30.70.60

Secondary structure (DSSP, 8-state):
---HHHHHHHTT--TT-EEEEEEEPPPEE-SSEEE--EEEEEEE-HHHHHHHHHHHHTSSS----EEEEEEESSSSTT--EEEEEE--EEE--STT-

Radius of gyration: 15.17 Å; Cα contacts (8 Å, |Δi|>4): 169; chains: 1; bounding box: 29×27×49 Å

Solvent-accessible surface area: 6384 Å² total

Foldseek 3Di:
DDDLVVLCVVVVAQPQKAWDDKAWDDWDDDQWKIDTKIKTKIKGAPVSVVRRVVSSVPPPADKDKDDWDWDFPDPDDRGIIIIIIMMHIDGDPDGDD